Protein AF-A0A7C7QMW5-F1 (afdb_monomer_lite)

pLDDT: mean 77.96, std 16.82, range [31.34, 90.25]

Secondary structure (DSSP, 8-state):
---HHHHHTTS-GGGS-HHHH-S-SSEEETTEE--HHHHHHHHHHHHHHHIIIIIT----TT--HHHHHHHHHHHHHHHHHTT--S---EEGGGS-HHHHHHHHHHS--BTTEE-GGGTTT-THHHHHHHHHGGGS------

Foldseek 3Di:
DQDLCNVCVVPDLVVDPVVLVPDDLQDPDPPHGDDPVSSVLVSSVSSVVCCQCPVQHPDDPPDDPVSNLSSLVVVVVSVVVVPPPDQPWAALVPDDPVVSVVCVVPADDDPNTGHCSVVVPPCVVSVVVVVVVPPPDDDDDD

Sequence (142 aa):
MHTLQDLLEPMAFSDLPPAWQDHDLATFSSAKRLWDYQQEALQFALKALWKYYEDFGDFTLDESDKANDDRKAHLWQWYRDNGLEENPDIPLQKQRRDVRALLEAYYPVEDGRISYRHCINRMSFWMAIASSS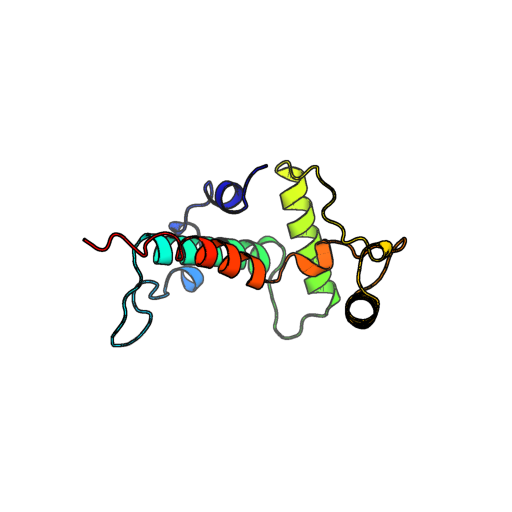TSRKRRNCT

Radius of gyration: 18.46 Å; chains: 1; bounding box: 45×33×55 Å

Structure (mmCIF, N/CA/C/O backbone):
data_AF-A0A7C7QMW5-F1
#
_entry.id   AF-A0A7C7QMW5-F1
#
loop_
_atom_site.group_PDB
_atom_site.id
_atom_site.type_symbol
_atom_site.label_atom_id
_atom_site.label_alt_id
_atom_site.label_comp_id
_atom_site.label_asym_id
_atom_site.label_entity_id
_atom_site.label_seq_id
_atom_site.pdbx_PDB_ins_code
_atom_site.Cartn_x
_atom_site.Cartn_y
_atom_site.Cartn_z
_atom_site.occupancy
_atom_site.B_iso_or_equiv
_atom_site.auth_seq_id
_atom_site.auth_comp_id
_atom_site.auth_asym_id
_atom_site.auth_atom_id
_atom_site.pdbx_PDB_model_num
ATOM 1 N N . MET A 1 1 ? -5.795 17.384 -2.186 1.00 52.44 1 MET A N 1
ATOM 2 C CA . MET A 1 1 ? -5.488 16.024 -1.709 1.00 52.44 1 MET A CA 1
ATOM 3 C C . MET A 1 1 ? -4.570 15.403 -2.737 1.00 52.44 1 MET A C 1
ATOM 5 O O . MET A 1 1 ? -5.026 15.177 -3.852 1.00 52.44 1 MET A O 1
ATOM 9 N N . HIS A 1 2 ? -3.293 15.238 -2.398 1.00 62.38 2 HIS A N 1
ATOM 10 C CA . HIS A 1 2 ? -2.355 14.548 -3.277 1.00 62.38 2 HIS A CA 1
ATOM 11 C C . HIS A 1 2 ? -2.751 13.080 -3.344 1.00 62.38 2 HIS A C 1
ATOM 13 O O . HIS A 1 2 ? -2.979 12.438 -2.314 1.00 62.38 2 HIS A O 1
ATOM 19 N N . THR A 1 3 ? -2.920 12.573 -4.559 1.00 71.75 3 THR A N 1
ATOM 20 C CA . THR A 1 3 ? -3.096 11.144 -4.748 1.00 71.75 3 THR A CA 1
ATOM 21 C C . THR A 1 3 ? -1.760 10.462 -4.524 1.00 71.75 3 THR A C 1
ATOM 23 O O . THR A 1 3 ? -0.691 11.046 -4.647 1.00 71.75 3 THR A O 1
ATOM 26 N N . LEU A 1 4 ? -1.815 9.186 -4.206 1.00 74.62 4 LEU A N 1
ATOM 27 C CA . LEU A 1 4 ? -0.633 8.357 -4.067 1.00 74.62 4 LEU A CA 1
ATOM 28 C C . LEU A 1 4 ? 0.188 8.244 -5.355 1.00 74.62 4 LEU A C 1
ATOM 30 O O . LEU A 1 4 ? 1.399 8.064 -5.291 1.00 74.62 4 LEU A O 1
ATOM 34 N N . GLN A 1 5 ? -0.460 8.396 -6.511 1.00 75.62 5 GLN A N 1
ATOM 35 C CA . GLN A 1 5 ? 0.240 8.534 -7.780 1.00 75.62 5 GLN A CA 1
ATOM 36 C C . GLN A 1 5 ? 1.105 9.800 -7.772 1.00 75.62 5 GLN A C 1
ATOM 38 O O . GLN A 1 5 ? 2.289 9.698 -8.069 1.00 75.62 5 GLN A O 1
ATOM 43 N N . ASP A 1 6 ? 0.568 10.937 -7.319 1.00 80.94 6 ASP A N 1
ATOM 44 C CA . ASP A 1 6 ? 1.301 12.208 -7.203 1.00 80.94 6 ASP A CA 1
ATOM 45 C C . ASP A 1 6 ? 2.507 12.088 -6.252 1.00 80.94 6 ASP A C 1
ATOM 47 O O . ASP A 1 6 ? 3.546 12.699 -6.481 1.00 80.94 6 ASP A O 1
ATOM 51 N N . LEU A 1 7 ? 2.399 11.279 -5.188 1.00 83.00 7 LEU A N 1
ATOM 52 C CA . LEU A 1 7 ? 3.507 11.047 -4.245 1.00 83.00 7 LEU A CA 1
ATOM 53 C C . LEU A 1 7 ? 4.631 10.192 -4.845 1.00 83.00 7 LEU A C 1
ATOM 55 O O . LEU A 1 7 ? 5.784 10.284 -4.424 1.00 83.00 7 LEU A O 1
ATOM 59 N N . LEU A 1 8 ? 4.283 9.325 -5.794 1.00 84.62 8 LEU A N 1
ATOM 60 C CA . LEU A 1 8 ? 5.195 8.386 -6.447 1.00 84.62 8 LEU A CA 1
ATOM 61 C C . LEU A 1 8 ? 5.699 8.899 -7.801 1.00 84.62 8 LEU A C 1
ATOM 63 O O . LEU A 1 8 ? 6.645 8.337 -8.348 1.00 84.62 8 LEU A O 1
ATOM 67 N N . GLU A 1 9 ? 5.079 9.937 -8.357 1.00 85.06 9 GLU A N 1
ATOM 68 C CA . GLU A 1 9 ? 5.453 10.552 -9.631 1.00 85.06 9 GLU A CA 1
ATOM 69 C C . GLU A 1 9 ? 6.892 11.100 -9.635 1.00 85.06 9 GLU A C 1
ATOM 71 O O . GLU A 1 9 ? 7.601 10.837 -10.608 1.00 85.06 9 GLU A O 1
ATOM 76 N N . PRO A 1 10 ? 7.400 11.741 -8.556 1.00 86.06 10 PRO A N 1
ATOM 77 C CA . PRO A 1 10 ? 8.792 12.190 -8.496 1.00 86.06 10 PRO A CA 1
ATOM 78 C C . PRO A 1 10 ? 9.824 11.054 -8.523 1.00 86.06 10 PRO A C 1
ATOM 80 O O . PRO A 1 10 ? 10.993 11.304 -8.804 1.00 86.06 10 PRO A O 1
ATOM 83 N N . MET A 1 11 ? 9.423 9.819 -8.206 1.00 85.81 11 MET A N 1
ATOM 84 C CA . MET A 1 11 ? 10.301 8.651 -8.222 1.00 85.81 11 MET A CA 1
ATOM 85 C C . MET A 1 11 ? 10.297 8.020 -9.612 1.00 85.81 11 MET A C 1
ATOM 87 O O . MET A 1 11 ? 9.258 7.531 -10.072 1.00 85.81 11 MET A O 1
ATOM 91 N N . ALA A 1 12 ? 11.446 7.969 -10.288 1.00 87.12 12 ALA A N 1
ATOM 92 C CA . ALA A 1 12 ? 11.519 7.299 -11.579 1.00 87.12 12 ALA A CA 1
ATOM 93 C C . ALA A 1 12 ? 11.487 5.775 -11.388 1.00 87.12 12 ALA A C 1
ATOM 95 O O . ALA A 1 12 ? 12.086 5.226 -10.469 1.00 87.12 12 ALA A O 1
ATOM 96 N N . PHE A 1 13 ? 10.785 5.061 -12.274 1.00 85.38 13 PHE A N 1
ATOM 97 C CA . PHE A 1 13 ? 10.745 3.591 -12.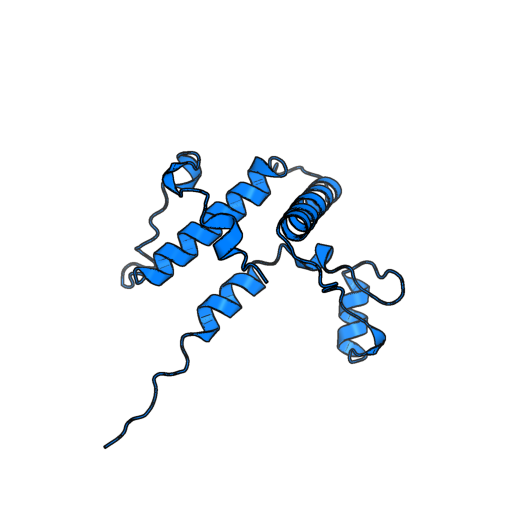219 1.00 85.38 13 PHE A CA 1
ATOM 98 C C . PHE A 1 13 ? 12.139 2.977 -12.439 1.00 85.38 13 PHE A C 1
ATOM 100 O O . PHE A 1 13 ? 12.463 1.944 -11.862 1.00 85.38 13 PHE A O 1
ATOM 107 N N . SER A 1 14 ? 12.979 3.662 -13.218 1.00 85.62 14 SER A N 1
ATOM 108 C CA . SER A 1 14 ? 14.377 3.305 -13.466 1.00 85.62 14 SER A CA 1
ATOM 109 C C . SER A 1 14 ? 15.271 3.361 -12.227 1.00 85.62 14 SER A C 1
ATOM 111 O O . SER A 1 14 ? 16.349 2.772 -12.258 1.00 85.62 14 SER A O 1
ATOM 113 N N . ASP A 1 15 ? 14.848 4.052 -11.165 1.00 87.62 15 ASP A N 1
ATOM 114 C CA . ASP A 1 15 ? 15.634 4.198 -9.934 1.00 87.62 15 ASP A CA 1
ATOM 115 C C . ASP A 1 15 ? 15.465 2.993 -8.995 1.00 87.62 15 ASP A C 1
ATOM 117 O O . ASP A 1 15 ? 16.218 2.843 -8.033 1.00 87.62 15 ASP A O 1
ATOM 121 N N . LEU A 1 16 ? 14.486 2.119 -9.264 1.00 88.94 16 LEU A N 1
ATOM 122 C CA . LEU A 1 16 ? 14.273 0.903 -8.483 1.00 88.94 16 LEU A CA 1
ATOM 123 C C . LEU A 1 16 ? 15.429 -0.094 -8.691 1.00 88.94 16 LEU A C 1
ATOM 125 O O . LEU A 1 16 ? 16.057 -0.105 -9.747 1.00 88.94 16 LEU A O 1
ATOM 129 N N . PRO A 1 17 ? 15.723 -1.000 -7.748 1.00 90.25 17 PRO A N 1
ATOM 130 C CA . PRO A 1 17 ? 16.682 -2.074 -7.993 1.00 90.25 17 PRO A CA 1
ATOM 131 C C . PRO A 1 17 ? 16.251 -2.973 -9.172 1.00 90.25 17 PRO A C 1
ATOM 133 O O . PRO A 1 17 ? 15.050 -3.162 -9.377 1.00 90.25 17 PRO A O 1
ATOM 136 N N . PRO A 1 18 ? 17.188 -3.607 -9.910 1.00 87.75 18 PRO A N 1
ATOM 137 C CA . PRO A 1 18 ? 16.858 -4.439 -11.074 1.00 87.75 18 PRO A CA 1
ATOM 138 C C . PRO A 1 18 ? 15.824 -5.538 -10.797 1.00 87.75 18 PRO A C 1
ATOM 140 O O . PRO A 1 18 ? 14.982 -5.818 -11.645 1.00 87.75 18 PRO A O 1
ATOM 143 N N . ALA A 1 19 ? 15.834 -6.105 -9.585 1.00 88.00 19 ALA A N 1
ATOM 144 C CA . ALA A 1 19 ? 14.874 -7.122 -9.155 1.00 88.00 19 ALA A CA 1
ATOM 145 C C . ALA A 1 19 ? 13.405 -6.660 -9.227 1.00 88.00 19 ALA A C 1
ATOM 147 O O . ALA A 1 19 ? 12.523 -7.492 -9.403 1.00 88.00 19 ALA A O 1
ATOM 148 N N . TRP A 1 20 ? 13.149 -5.352 -9.125 1.00 86.75 20 TRP A N 1
ATOM 149 C CA . TRP A 1 20 ? 11.817 -4.745 -9.201 1.00 86.75 20 TRP A CA 1
ATOM 150 C C . TRP A 1 20 ? 11.458 -4.245 -10.612 1.00 86.75 20 TRP A C 1
ATOM 152 O O . TRP A 1 20 ? 10.311 -3.871 -10.857 1.00 86.75 20 TRP A O 1
ATOM 162 N N . GLN A 1 21 ? 12.423 -4.236 -11.541 1.00 86.81 21 GLN A N 1
ATOM 163 C CA . GLN A 1 21 ? 12.245 -3.764 -12.919 1.00 86.81 21 GLN A CA 1
ATOM 164 C C . GLN A 1 21 ? 12.091 -4.902 -13.937 1.00 86.81 21 GLN A C 1
ATOM 166 O O . GLN A 1 21 ? 11.453 -4.705 -14.968 1.00 86.81 21 GLN A O 1
ATOM 171 N N . ASP A 1 22 ? 12.650 -6.084 -13.662 1.00 86.12 22 ASP A N 1
ATOM 172 C CA . ASP A 1 22 ? 12.765 -7.202 -14.618 1.00 86.12 22 ASP A CA 1
ATOM 173 C C . ASP A 1 22 ? 11.459 -8.008 -14.816 1.00 86.12 22 ASP A C 1
ATOM 175 O O . ASP A 1 22 ? 11.455 -9.216 -15.054 1.00 86.12 22 ASP A O 1
ATOM 179 N N . HIS A 1 23 ? 10.307 -7.353 -14.682 1.00 84.50 23 HIS A N 1
ATOM 180 C CA . HIS A 1 23 ? 8.997 -7.974 -14.848 1.00 84.50 23 HIS A CA 1
ATOM 181 C C . HIS A 1 23 ? 8.383 -7.603 -16.200 1.00 84.50 23 HIS A C 1
ATOM 183 O O . HIS A 1 23 ? 8.327 -6.431 -16.572 1.00 84.50 23 HIS A O 1
ATOM 189 N N . ASP A 1 24 ? 7.846 -8.592 -16.923 1.00 85.50 24 ASP A N 1
ATOM 190 C CA . ASP A 1 24 ? 7.022 -8.326 -18.105 1.00 85.50 24 ASP A CA 1
ATOM 191 C C . ASP A 1 24 ? 5.673 -7.738 -17.668 1.00 85.50 24 ASP A C 1
ATOM 193 O O . ASP A 1 24 ? 4.762 -8.452 -17.245 1.00 85.50 24 ASP A O 1
ATOM 197 N N . LEU A 1 25 ? 5.556 -6.414 -17.767 1.00 85.12 25 LEU A N 1
ATOM 198 C CA . LEU A 1 25 ? 4.328 -5.688 -17.448 1.00 85.12 25 LEU A CA 1
ATOM 199 C C . LEU A 1 25 ? 3.335 -5.669 -18.614 1.00 85.12 25 LEU A C 1
ATOM 201 O O . LEU A 1 25 ? 2.192 -5.269 -18.422 1.00 85.12 25 LEU A O 1
ATOM 205 N N . ALA A 1 26 ? 3.735 -6.081 -19.817 1.00 87.94 26 ALA A N 1
ATOM 206 C CA . ALA A 1 26 ? 2.894 -6.012 -21.004 1.00 87.94 26 ALA A CA 1
ATOM 207 C C . ALA A 1 26 ? 2.071 -7.289 -21.194 1.00 87.94 26 ALA A C 1
ATOM 209 O O . ALA A 1 26 ? 0.910 -7.220 -21.605 1.00 87.94 26 ALA A O 1
ATOM 210 N N . THR A 1 27 ? 2.637 -8.461 -20.911 1.00 88.12 27 THR A N 1
ATOM 211 C CA . THR A 1 27 ? 1.961 -9.741 -21.150 1.00 88.12 27 THR A CA 1
ATOM 212 C C . THR A 1 27 ? 1.166 -10.187 -19.929 1.00 88.12 27 THR A C 1
ATOM 214 O O . THR A 1 27 ? 1.711 -10.697 -18.958 1.00 88.12 27 THR A O 1
ATOM 217 N N . PHE A 1 28 ? -0.163 -10.079 -19.997 1.00 82.75 28 PHE A N 1
ATOM 218 C CA . PHE A 1 28 ? -1.036 -10.613 -18.947 1.00 82.75 28 PHE A CA 1
ATOM 219 C C . PHE A 1 28 ? -1.298 -12.115 -19.117 1.00 82.75 28 PHE A C 1
ATOM 221 O O . PHE A 1 28 ? -1.399 -12.863 -18.149 1.00 82.75 28 PHE A O 1
ATOM 228 N N . SER A 1 29 ? -1.456 -12.569 -20.362 1.00 86.31 29 SER A N 1
ATOM 229 C CA . SER A 1 29 ? -1.560 -13.989 -20.702 1.00 86.31 29 SER A CA 1
ATOM 230 C C . SER A 1 29 ? -1.096 -14.232 -22.134 1.00 86.31 29 SER A C 1
ATOM 232 O O . SER A 1 29 ? -0.899 -13.288 -22.897 1.00 86.31 29 SER A O 1
ATOM 234 N N . SER A 1 30 ? -1.000 -15.499 -22.546 1.00 83.06 30 SER A N 1
ATOM 235 C CA . SER A 1 30 ? -0.610 -15.879 -23.915 1.00 83.06 30 SER A CA 1
ATOM 236 C C . SER A 1 30 ? -1.440 -15.210 -25.021 1.00 83.06 30 SER A C 1
ATOM 238 O O . SER A 1 30 ? -0.962 -15.068 -26.142 1.00 83.06 30 SER A O 1
ATOM 240 N N . ALA A 1 31 ? -2.666 -14.780 -24.713 1.00 87.12 31 ALA A N 1
ATOM 241 C CA . ALA A 1 31 ? -3.587 -14.146 -25.652 1.00 87.12 31 ALA A CA 1
ATOM 242 C C . ALA A 1 31 ? -3.901 -12.674 -25.328 1.00 87.12 31 ALA A C 1
ATOM 244 O O . ALA A 1 31 ? -4.642 -12.039 -26.078 1.00 87.12 31 ALA A O 1
ATOM 245 N N . LYS A 1 32 ? -3.409 -12.127 -24.207 1.00 86.19 32 LYS A N 1
ATOM 246 C CA . LYS A 1 32 ? -3.792 -10.789 -23.732 1.00 86.19 32 LYS A CA 1
ATOM 247 C C . LYS A 1 32 ? -2.574 -9.961 -23.365 1.00 86.19 32 LYS A C 1
ATOM 249 O O . LYS A 1 32 ? -1.762 -10.364 -22.536 1.00 86.19 32 LYS A O 1
ATOM 254 N N . ARG A 1 33 ? -2.524 -8.762 -23.939 1.00 89.81 33 ARG A N 1
ATOM 255 C CA . ARG A 1 33 ? -1.561 -7.724 -23.586 1.00 89.81 33 ARG A CA 1
ATOM 256 C C . ARG A 1 33 ? -2.265 -6.570 -22.891 1.00 89.81 33 ARG A C 1
ATOM 258 O O . ARG A 1 33 ? -3.403 -6.250 -23.236 1.00 89.81 33 ARG A O 1
ATOM 265 N N . LEU A 1 34 ? -1.590 -5.992 -21.910 1.00 87.81 34 LEU A N 1
ATOM 266 C CA . LEU A 1 34 ? -2.043 -4.819 -21.183 1.00 87.81 34 LEU A CA 1
ATOM 267 C C . LEU A 1 34 ? -1.827 -3.565 -22.027 1.00 87.81 34 LEU A C 1
ATOM 269 O O . LEU A 1 34 ? -0.825 -3.431 -22.729 1.00 87.81 34 LEU A O 1
ATOM 273 N N . TRP A 1 35 ? -2.783 -2.647 -21.961 1.00 87.44 35 TRP A N 1
ATOM 274 C CA . TRP A 1 35 ? -2.650 -1.323 -22.561 1.00 87.44 35 TRP A CA 1
ATOM 275 C C . TRP A 1 35 ? -1.657 -0.466 -21.776 1.00 87.44 35 TRP A C 1
ATOM 277 O O . TRP A 1 35 ? -1.460 -0.696 -20.586 1.00 87.44 35 TRP A O 1
ATOM 287 N N . ASP A 1 36 ? -1.089 0.557 -22.412 1.00 86.06 36 ASP A N 1
ATOM 288 C CA . ASP A 1 36 ? -0.022 1.388 -21.834 1.00 86.06 36 ASP A CA 1
ATOM 289 C C . ASP A 1 36 ? -0.380 1.938 -20.446 1.00 86.06 36 ASP A C 1
ATOM 291 O O . ASP A 1 36 ? 0.388 1.786 -19.502 1.00 86.06 36 ASP A O 1
ATOM 295 N N . TYR A 1 37 ? -1.601 2.452 -20.272 1.00 84.75 37 TYR A N 1
ATOM 296 C CA . TYR A 1 37 ? -2.068 2.965 -18.978 1.00 84.75 37 TYR A CA 1
ATOM 297 C C . TYR A 1 37 ? -2.161 1.880 -17.886 1.00 84.75 37 TYR A C 1
ATOM 299 O O . TYR A 1 37 ? -2.052 2.168 -16.697 1.00 84.75 37 TYR A O 1
ATOM 307 N N . GLN A 1 38 ? -2.400 0.620 -18.265 1.00 83.50 38 GLN A N 1
ATOM 308 C CA . GLN A 1 38 ? -2.435 -0.502 -17.323 1.00 83.50 38 GLN A CA 1
ATOM 309 C C . GLN A 1 38 ? -1.018 -0.900 -16.916 1.00 83.50 38 GLN A C 1
ATOM 311 O O . GLN A 1 38 ? -0.790 -1.216 -15.753 1.00 83.50 38 GLN A O 1
ATOM 316 N N . GLN A 1 39 ? -0.073 -0.855 -17.856 1.00 87.62 39 GLN A N 1
ATOM 317 C CA . GLN A 1 39 ? 1.342 -1.085 -17.570 1.00 87.62 39 GLN A CA 1
ATOM 318 C C . GLN A 1 39 ? 1.890 0.019 -16.660 1.00 87.62 39 GLN A C 1
ATOM 320 O O . GLN A 1 39 ? 2.567 -0.271 -15.680 1.00 87.62 39 GLN A O 1
ATOM 325 N N . GLU A 1 40 ? 1.524 1.274 -16.919 1.00 85.88 40 GLU A N 1
ATOM 326 C CA . GLU A 1 40 ? 1.857 2.418 -16.068 1.00 85.88 40 GLU A CA 1
ATOM 327 C C . GLU A 1 40 ? 1.295 2.252 -14.647 1.00 85.88 40 GLU A C 1
ATOM 329 O O . GLU A 1 40 ? 2.018 2.421 -13.665 1.00 85.88 40 GLU A O 1
ATOM 334 N N . ALA A 1 41 ? 0.036 1.825 -14.510 1.00 84.69 41 ALA A N 1
ATOM 335 C CA . ALA A 1 41 ? -0.547 1.528 -13.203 1.00 84.69 41 ALA A CA 1
ATOM 336 C C . ALA A 1 41 ? 0.221 0.422 -12.451 1.00 84.69 41 ALA A C 1
ATOM 338 O O . ALA A 1 41 ? 0.396 0.516 -11.235 1.00 84.69 41 ALA A O 1
ATOM 339 N N . LEU A 1 42 ? 0.717 -0.601 -13.159 1.00 86.44 42 LEU A N 1
ATOM 340 C CA . LEU A 1 42 ? 1.573 -1.632 -12.563 1.00 86.44 42 LEU A CA 1
ATOM 341 C C . LEU A 1 42 ? 2.935 -1.076 -12.136 1.00 86.44 42 LEU A C 1
ATOM 343 O O . LEU A 1 42 ? 3.414 -1.437 -11.063 1.00 86.44 42 LEU A O 1
ATOM 347 N N . GLN A 1 43 ? 3.535 -0.166 -12.907 1.00 88.81 43 GLN A N 1
ATOM 348 C CA . GLN A 1 43 ? 4.777 0.502 -12.505 1.00 88.81 43 GLN A CA 1
ATOM 349 C C . GLN A 1 43 ? 4.585 1.304 -11.215 1.00 88.81 43 GLN A C 1
ATOM 351 O O . GLN A 1 43 ? 5.400 1.194 -10.301 1.00 88.81 43 GLN A O 1
ATOM 356 N N . PHE A 1 44 ? 3.495 2.068 -11.091 1.00 87.06 44 PHE A N 1
ATOM 357 C CA . PHE A 1 44 ? 3.178 2.772 -9.845 1.00 87.06 44 PHE A CA 1
ATOM 358 C C . PHE A 1 44 ? 2.947 1.809 -8.676 1.00 87.06 44 PHE A C 1
ATOM 360 O O . PHE A 1 44 ? 3.429 2.069 -7.573 1.00 87.06 44 PHE A O 1
ATOM 367 N N . ALA A 1 45 ? 2.270 0.682 -8.910 1.00 85.69 45 ALA A N 1
ATOM 368 C CA . ALA A 1 45 ? 2.092 -0.345 -7.887 1.00 85.69 45 ALA A CA 1
ATOM 369 C C . ALA A 1 45 ? 3.439 -0.929 -7.422 1.00 85.69 45 ALA A C 1
ATOM 371 O O . ALA A 1 45 ? 3.652 -1.080 -6.222 1.00 85.69 45 ALA A O 1
ATOM 372 N N . LEU A 1 46 ? 4.368 -1.198 -8.344 1.00 88.31 46 LEU A N 1
ATOM 373 C CA . LEU A 1 46 ? 5.714 -1.680 -8.017 1.00 88.31 46 LEU A CA 1
ATOM 374 C C . LEU A 1 46 ? 6.531 -0.645 -7.238 1.00 88.31 46 LEU A C 1
ATOM 376 O O . LEU A 1 46 ? 7.131 -0.998 -6.228 1.00 88.31 46 LEU A O 1
ATOM 380 N N . LYS A 1 47 ? 6.496 0.636 -7.632 1.00 89.19 47 LYS A N 1
ATOM 381 C CA . LYS A 1 47 ? 7.132 1.722 -6.862 1.00 89.19 47 LYS A CA 1
ATOM 382 C C . LYS A 1 47 ? 6.606 1.774 -5.429 1.00 89.19 47 LYS A C 1
ATOM 384 O O . LYS A 1 47 ? 7.381 1.889 -4.485 1.00 89.19 47 LYS A O 1
ATOM 389 N N . ALA A 1 48 ? 5.289 1.669 -5.261 1.00 87.06 48 ALA A N 1
ATOM 390 C CA . ALA A 1 48 ? 4.664 1.680 -3.946 1.00 87.06 48 ALA A CA 1
ATOM 391 C C . ALA A 1 48 ? 5.074 0.477 -3.095 1.00 87.06 48 ALA A C 1
ATOM 393 O O . ALA A 1 48 ? 5.339 0.620 -1.903 1.00 87.06 48 ALA A O 1
ATOM 394 N N . LEU A 1 49 ? 5.126 -0.703 -3.717 1.00 88.12 49 LEU A N 1
ATOM 395 C CA . LEU A 1 49 ? 5.545 -1.931 -3.062 1.00 88.12 49 LEU A CA 1
ATOM 396 C C . LEU A 1 49 ? 6.991 -1.866 -2.605 1.00 88.12 49 LEU A C 1
ATOM 398 O O . LEU A 1 49 ? 7.262 -2.189 -1.454 1.00 88.12 49 LEU A O 1
ATOM 402 N N . TRP A 1 50 ? 7.884 -1.404 -3.474 1.00 89.56 50 TRP A N 1
ATOM 403 C CA . TRP A 1 50 ? 9.281 -1.187 -3.133 1.00 89.56 50 TRP A CA 1
ATOM 404 C C . TRP A 1 50 ? 9.417 -0.190 -1.977 1.00 89.56 50 TRP A C 1
ATOM 406 O O . TRP A 1 50 ? 10.064 -0.482 -0.975 1.00 89.56 50 TRP A O 1
ATOM 416 N N . LYS A 1 51 ? 8.723 0.956 -2.050 1.00 88.25 51 LYS A N 1
ATOM 417 C CA . LYS A 1 51 ? 8.730 1.952 -0.969 1.00 88.25 51 LYS A CA 1
ATOM 418 C C . LYS A 1 51 ? 8.282 1.338 0.361 1.00 88.25 51 LYS A C 1
ATOM 420 O O . LYS A 1 51 ? 8.848 1.632 1.406 1.00 88.25 51 LYS A O 1
ATOM 425 N N . TYR A 1 52 ? 7.271 0.473 0.327 1.00 88.38 52 TYR A N 1
ATOM 426 C CA . TYR A 1 52 ? 6.745 -0.154 1.531 1.00 88.38 52 TYR A CA 1
ATOM 427 C C . TYR A 1 52 ? 7.653 -1.254 2.086 1.00 88.38 52 TYR A C 1
ATOM 429 O O . TYR A 1 52 ? 7.911 -1.260 3.283 1.00 88.38 52 TYR A O 1
ATOM 437 N N . TYR A 1 53 ? 8.106 -2.185 1.249 1.00 88.00 53 TYR A N 1
ATOM 438 C CA . TYR A 1 53 ? 8.795 -3.402 1.687 1.00 88.00 53 TYR A CA 1
ATOM 439 C C . TYR A 1 53 ? 10.321 -3.300 1.728 1.00 88.00 53 TYR A C 1
ATOM 441 O O . TYR A 1 53 ? 10.948 -4.237 2.209 1.00 88.00 53 TYR A O 1
ATOM 449 N N . GLU A 1 54 ? 10.903 -2.207 1.238 1.00 87.00 54 GLU A N 1
ATOM 450 C CA . GLU A 1 54 ? 12.354 -1.974 1.247 1.00 87.00 54 GLU A CA 1
ATOM 451 C C . GLU A 1 54 ? 12.643 -0.647 1.975 1.00 87.00 54 GLU A C 1
ATOM 453 O O . GLU A 1 54 ? 13.228 -0.627 3.050 1.00 87.00 54 GLU A O 1
ATOM 458 N N . ASP A 1 55 ? 12.123 0.485 1.486 1.00 87.12 55 ASP A N 1
ATOM 459 C CA . ASP A 1 55 ? 12.474 1.804 2.048 1.00 87.12 55 ASP A CA 1
ATOM 460 C C . ASP A 1 55 ? 11.909 2.062 3.460 1.00 87.12 55 ASP A C 1
ATOM 462 O O . ASP A 1 55 ? 12.616 2.567 4.331 1.00 87.12 55 ASP A O 1
ATOM 466 N N . PHE A 1 56 ? 10.653 1.687 3.732 1.00 86.12 56 PHE A N 1
ATOM 467 C CA . PHE A 1 56 ? 10.071 1.797 5.080 1.00 86.12 56 PHE A CA 1
ATOM 468 C C . PHE A 1 56 ? 10.498 0.674 6.034 1.00 86.12 56 PHE A C 1
ATOM 470 O O . PHE A 1 56 ? 10.154 0.725 7.218 1.00 86.12 56 PHE A O 1
ATOM 477 N N . GLY A 1 57 ? 11.238 -0.320 5.542 1.00 85.12 57 GLY A N 1
ATOM 478 C CA . GLY A 1 57 ? 11.804 -1.406 6.330 1.00 85.12 57 GLY A CA 1
ATOM 479 C C . GLY A 1 57 ? 11.776 -2.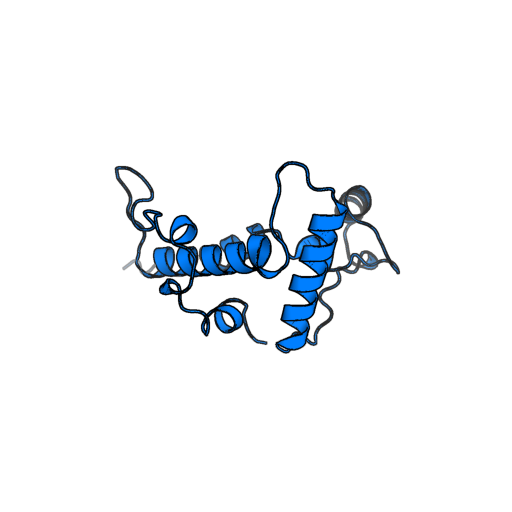739 5.590 1.00 85.12 57 GLY A C 1
ATOM 480 O O . GLY A 1 57 ? 10.699 -3.271 5.311 1.00 85.12 57 GLY A O 1
ATOM 481 N N . ASP A 1 58 ? 12.958 -3.305 5.365 1.00 85.56 58 ASP A N 1
ATOM 482 C CA . ASP A 1 58 ? 13.151 -4.552 4.626 1.00 85.56 58 ASP A CA 1
ATOM 483 C C . ASP A 1 58 ? 12.249 -5.690 5.123 1.00 85.56 58 ASP A C 1
ATOM 485 O O . ASP A 1 58 ? 12.237 -6.070 6.301 1.00 85.56 58 ASP A O 1
ATOM 489 N N . PHE A 1 59 ? 11.474 -6.251 4.199 1.00 85.50 59 PHE A N 1
ATOM 490 C CA . PHE A 1 59 ? 10.653 -7.424 4.452 1.00 85.50 59 PHE A CA 1
ATOM 491 C C . PHE A 1 59 ? 11.513 -8.674 4.631 1.00 85.50 59 PHE A C 1
ATOM 493 O O . PHE A 1 59 ? 12.372 -8.989 3.808 1.00 85.50 59 PHE A O 1
ATOM 500 N N . THR A 1 60 ? 11.204 -9.457 5.664 1.00 84.94 60 THR A N 1
ATOM 501 C CA . THR A 1 60 ? 11.773 -10.795 5.850 1.00 84.94 60 THR A CA 1
ATOM 502 C C . THR A 1 60 ? 10.658 -11.791 6.133 1.00 84.94 60 THR A C 1
ATOM 504 O O . THR A 1 60 ? 9.639 -11.443 6.723 1.00 84.94 60 THR A O 1
ATOM 507 N N . LEU A 1 61 ? 10.833 -13.040 5.693 1.00 82.94 61 LEU A N 1
ATOM 508 C CA . LEU A 1 61 ? 9.787 -14.063 5.785 1.00 82.94 61 LEU A CA 1
ATOM 509 C C . LEU A 1 61 ? 9.399 -14.392 7.241 1.00 82.94 61 LEU A C 1
ATOM 511 O O . LEU A 1 61 ? 8.250 -14.733 7.505 1.00 82.94 61 LEU A O 1
ATOM 515 N N . ASP A 1 62 ? 10.356 -14.264 8.162 1.00 87.19 62 ASP A N 1
ATOM 516 C CA . ASP A 1 62 ? 10.213 -14.584 9.587 1.00 87.19 62 ASP A CA 1
ATOM 517 C C . ASP A 1 62 ? 9.932 -13.341 10.452 1.00 87.19 62 ASP A C 1
ATOM 519 O O . ASP A 1 62 ? 10.161 -13.340 11.665 1.00 87.19 62 ASP A O 1
ATOM 523 N N . GLU A 1 63 ? 9.477 -12.243 9.845 1.00 85.25 63 GLU A N 1
ATOM 524 C CA . GLU A 1 63 ? 9.216 -11.020 10.590 1.00 85.25 63 GLU A CA 1
ATOM 525 C C . GLU A 1 63 ? 8.006 -11.138 11.526 1.00 85.25 63 GLU A C 1
ATOM 527 O O . GLU A 1 63 ? 6.999 -11.784 11.239 1.00 85.25 63 GLU A O 1
ATOM 532 N N . SER A 1 64 ? 8.084 -10.452 12.664 1.00 86.44 64 SER A N 1
ATOM 533 C CA . SER A 1 64 ? 6.946 -10.340 13.579 1.00 86.44 64 SER A CA 1
ATOM 534 C C . SER A 1 64 ? 5.864 -9.399 13.034 1.00 86.44 64 SER A C 1
ATOM 536 O O . SER A 1 64 ? 6.179 -8.420 12.353 1.00 86.44 64 SER A O 1
ATOM 538 N N . ASP A 1 65 ? 4.611 -9.593 13.459 1.00 82.75 65 ASP A N 1
ATOM 539 C CA . ASP A 1 65 ? 3.494 -8.678 13.159 1.00 82.75 65 ASP A CA 1
ATOM 540 C C . ASP A 1 65 ? 3.815 -7.212 13.497 1.00 82.75 65 ASP A C 1
ATOM 542 O O . ASP A 1 65 ? 3.388 -6.289 12.800 1.00 82.75 65 ASP A O 1
ATOM 546 N N . LYS A 1 66 ? 4.644 -6.997 14.527 1.00 85.69 66 LYS A N 1
ATOM 547 C CA . LYS A 1 66 ? 5.113 -5.674 14.936 1.00 85.69 66 LYS A CA 1
ATOM 548 C C . LYS A 1 66 ? 5.917 -4.961 13.844 1.00 85.69 66 LYS A C 1
ATOM 550 O O . LYS A 1 66 ? 5.731 -3.762 13.667 1.00 85.69 66 LYS A O 1
ATOM 555 N N . ALA A 1 67 ? 6.771 -5.668 13.104 1.00 87.12 67 ALA A N 1
ATOM 556 C CA . ALA A 1 67 ? 7.571 -5.067 12.032 1.00 87.12 67 ALA A CA 1
ATOM 557 C C . ALA A 1 67 ? 6.673 -4.551 10.896 1.00 87.12 67 ALA A C 1
ATOM 559 O O . ALA A 1 67 ? 6.843 -3.437 10.401 1.00 87.12 67 ALA A O 1
ATOM 560 N N . ASN A 1 68 ? 5.645 -5.328 10.542 1.00 85.12 68 ASN A N 1
ATOM 561 C CA . ASN A 1 68 ? 4.641 -4.905 9.572 1.00 85.12 68 ASN A CA 1
ATOM 562 C C . ASN A 1 68 ? 3.813 -3.722 10.079 1.00 85.12 68 ASN A C 1
ATOM 564 O O . ASN A 1 68 ? 3.518 -2.806 9.314 1.00 85.12 68 ASN A O 1
ATOM 568 N N . ASP A 1 69 ? 3.446 -3.703 11.358 1.00 85.12 69 ASP A N 1
ATOM 569 C CA . ASP A 1 69 ? 2.776 -2.539 11.926 1.00 85.12 69 ASP A CA 1
ATOM 570 C C . ASP A 1 69 ? 3.675 -1.303 11.876 1.00 85.12 69 ASP A C 1
ATOM 572 O O . ASP A 1 69 ? 3.223 -0.254 11.410 1.00 85.12 69 ASP A O 1
ATOM 576 N N . ASP A 1 70 ? 4.941 -1.404 12.274 1.00 88.00 70 ASP A N 1
ATOM 577 C CA . ASP A 1 70 ? 5.901 -0.298 12.231 1.00 88.00 70 ASP A CA 1
ATOM 578 C C . ASP A 1 70 ? 6.032 0.264 10.793 1.00 88.00 70 ASP A C 1
ATOM 580 O O . ASP A 1 70 ? 5.884 1.475 10.599 1.00 88.00 70 ASP A O 1
ATOM 584 N N . ARG A 1 71 ? 6.088 -0.587 9.757 1.00 89.56 71 ARG A N 1
ATOM 585 C CA . ARG A 1 71 ? 5.983 -0.148 8.347 1.00 89.56 71 ARG A CA 1
ATOM 586 C C . ARG A 1 71 ? 4.690 0.601 8.022 1.00 89.56 71 ARG A C 1
ATOM 588 O O . ARG A 1 71 ? 4.731 1.646 7.373 1.00 89.56 71 ARG A O 1
ATOM 595 N N . LYS A 1 72 ? 3.524 0.126 8.482 1.00 87.00 72 LYS A N 1
ATOM 596 C CA . LYS A 1 72 ? 2.252 0.859 8.294 1.00 87.00 72 LYS A CA 1
ATOM 597 C C . LYS A 1 72 ? 2.292 2.236 8.955 1.00 87.00 72 LYS A C 1
ATOM 599 O O . LYS A 1 72 ? 1.645 3.151 8.455 1.00 87.00 72 LYS A O 1
ATOM 604 N N . ALA A 1 73 ? 3.007 2.391 10.075 1.00 87.69 73 ALA A N 1
ATOM 605 C CA . ALA A 1 73 ? 3.189 3.698 10.715 1.00 87.69 73 ALA A CA 1
ATOM 606 C C . ALA A 1 73 ? 4.039 4.626 9.849 1.00 87.69 73 ALA A C 1
ATOM 608 O O . ALA A 1 73 ? 3.640 5.769 9.652 1.00 87.69 73 ALA A O 1
ATOM 609 N N . HIS A 1 74 ? 5.150 4.134 9.297 1.00 89.75 74 HIS A N 1
ATOM 610 C CA . HIS A 1 74 ? 5.979 4.910 8.373 1.00 89.75 74 HIS A CA 1
ATOM 611 C C . HIS A 1 74 ? 5.203 5.332 7.127 1.00 89.75 74 HIS A C 1
ATOM 613 O O . HIS A 1 74 ? 5.194 6.514 6.790 1.00 89.75 74 HIS A O 1
ATOM 619 N N . LEU A 1 75 ? 4.466 4.405 6.508 1.00 87.44 75 LEU A N 1
ATOM 620 C CA . LEU A 1 75 ? 3.611 4.717 5.365 1.00 87.44 75 LEU A CA 1
ATOM 621 C C . LEU A 1 75 ? 2.558 5.772 5.731 1.00 87.44 75 LEU A C 1
ATOM 623 O O . LEU A 1 75 ? 2.380 6.738 4.997 1.00 87.44 75 LEU A O 1
ATOM 627 N N . TRP A 1 76 ? 1.885 5.624 6.876 1.00 85.06 76 TRP A N 1
ATOM 628 C CA . TRP A 1 76 ? 0.908 6.604 7.354 1.00 85.06 76 TRP A CA 1
ATOM 629 C C . TRP A 1 76 ? 1.528 7.985 7.586 1.00 85.06 76 TRP A C 1
ATOM 631 O O . TRP A 1 76 ? 0.965 8.991 7.154 1.00 85.06 76 TRP A O 1
ATOM 641 N N . GLN A 1 77 ? 2.696 8.044 8.225 1.00 87.44 77 GLN A N 1
ATOM 642 C CA . GLN A 1 77 ? 3.398 9.300 8.460 1.00 87.44 77 GLN A CA 1
ATOM 643 C C . GLN A 1 77 ? 3.819 9.954 7.141 1.00 87.44 77 GLN A C 1
ATOM 645 O O . GLN A 1 77 ? 3.603 11.148 6.971 1.00 87.44 77 GLN A O 1
ATOM 650 N N . TRP A 1 78 ? 4.291 9.170 6.172 1.00 87.12 78 TRP A N 1
ATOM 651 C CA . TRP A 1 78 ? 4.634 9.668 4.843 1.00 87.12 78 TRP A CA 1
ATOM 652 C C . TRP A 1 78 ? 3.437 10.313 4.132 1.00 87.12 78 TRP A C 1
ATOM 654 O O . TRP A 1 78 ? 3.581 11.388 3.555 1.00 87.12 78 TRP A O 1
ATOM 664 N N . TYR A 1 79 ? 2.230 9.744 4.227 1.00 83.25 79 TYR A N 1
ATOM 665 C CA . TYR A 1 79 ? 1.028 10.417 3.710 1.00 83.25 79 TYR A CA 1
ATOM 666 C C . TYR A 1 79 ? 0.750 11.753 4.402 1.00 83.25 79 TYR A C 1
ATOM 668 O O . TYR A 1 79 ? 0.396 12.726 3.736 1.00 83.25 79 TYR A O 1
ATOM 676 N N . ARG A 1 80 ? 0.898 11.812 5.730 1.00 83.75 80 ARG A N 1
ATOM 677 C CA . ARG A 1 80 ? 0.681 13.046 6.500 1.00 83.75 80 ARG A CA 1
ATOM 678 C C . ARG A 1 80 ? 1.689 14.126 6.127 1.00 83.75 80 ARG A C 1
ATOM 680 O O . ARG A 1 80 ? 1.294 15.270 5.924 1.00 83.75 80 ARG A O 1
ATOM 687 N N . ASP A 1 81 ? 2.955 13.749 5.975 1.00 86.56 81 ASP A N 1
ATOM 688 C CA . ASP A 1 81 ? 4.038 14.651 5.573 1.00 86.56 81 ASP A CA 1
ATOM 689 C C . ASP A 1 81 ? 3.809 15.226 4.164 1.00 86.56 81 ASP A C 1
ATOM 691 O O . ASP A 1 81 ? 4.269 16.323 3.858 1.00 86.56 81 ASP A O 1
ATOM 695 N N . ASN A 1 82 ? 3.034 14.525 3.328 1.00 84.06 82 ASN A N 1
ATOM 696 C CA . ASN A 1 82 ? 2.639 14.967 1.991 1.00 84.06 82 ASN A CA 1
ATOM 697 C C . ASN A 1 82 ? 1.207 15.542 1.925 1.00 84.06 82 ASN A C 1
ATOM 699 O O . ASN A 1 82 ? 0.577 15.564 0.865 1.00 84.06 82 ASN A O 1
ATOM 703 N N . GLY A 1 83 ? 0.680 16.034 3.051 1.00 78.94 83 GLY A N 1
ATOM 704 C CA . GLY A 1 83 ? -0.543 16.841 3.075 1.00 78.94 83 GLY A CA 1
ATOM 705 C C . GLY A 1 83 ? -1.851 16.054 3.179 1.00 78.94 83 GLY A C 1
ATOM 706 O O . GLY A 1 83 ? -2.910 16.580 2.824 1.00 78.94 83 GLY A O 1
ATOM 707 N N . LEU A 1 84 ? -1.820 14.805 3.660 1.00 76.06 84 LEU A N 1
ATOM 708 C CA . LEU A 1 84 ? -3.037 14.125 4.109 1.00 76.06 84 LEU A CA 1
ATOM 709 C C . LEU A 1 84 ? -3.434 14.642 5.502 1.00 76.06 84 LEU A C 1
ATOM 711 O O . LEU A 1 84 ? -2.988 14.128 6.528 1.00 76.06 84 LEU A O 1
ATOM 715 N N . GLU A 1 85 ? -4.254 15.692 5.521 1.00 68.56 85 GLU A N 1
ATOM 716 C CA . GLU A 1 85 ? -4.709 16.360 6.752 1.00 68.56 85 GLU A CA 1
ATOM 717 C C . GLU A 1 85 ? -6.007 15.775 7.329 1.00 68.56 85 GLU A C 1
ATOM 719 O O . GLU A 1 85 ? -6.282 15.916 8.521 1.00 68.56 85 GLU A O 1
ATOM 724 N N . GLU A 1 86 ? -6.819 15.114 6.501 1.00 73.25 86 GLU A N 1
ATOM 725 C CA . GLU A 1 86 ? -8.066 14.502 6.957 1.00 73.25 86 GLU A CA 1
ATOM 726 C C . GLU A 1 86 ? -7.790 13.288 7.848 1.00 73.25 86 GLU A C 1
ATOM 728 O O . GLU A 1 86 ? -6.800 12.582 7.661 1.00 73.25 86 GLU A O 1
ATOM 733 N N . ASN A 1 87 ? -8.684 13.026 8.808 1.00 75.12 87 ASN A N 1
ATOM 734 C CA . ASN A 1 87 ? -8.659 11.790 9.582 1.00 75.12 87 ASN A CA 1
ATOM 735 C C . ASN A 1 87 ? -9.566 10.727 8.912 1.00 75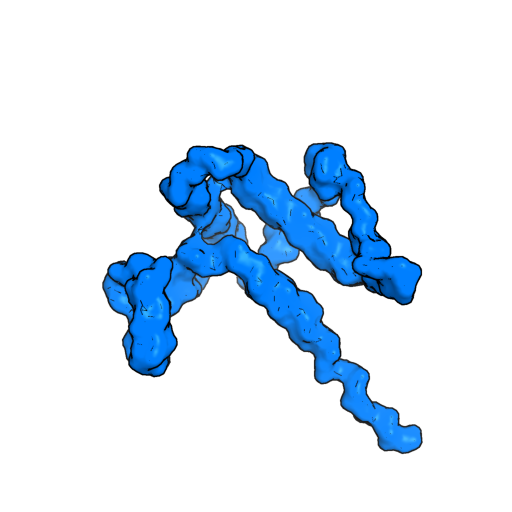.12 87 ASN A C 1
ATOM 737 O O . ASN A 1 87 ? -10.788 10.786 9.095 1.00 75.12 87 ASN A O 1
ATOM 741 N N . PRO A 1 88 ? -8.999 9.748 8.176 1.00 77.00 88 PRO A N 1
ATOM 742 C CA . PRO A 1 88 ? -9.736 8.666 7.526 1.00 77.00 88 PRO A CA 1
ATOM 743 C C . PRO A 1 88 ? -10.120 7.511 8.468 1.00 77.00 88 PRO A C 1
ATOM 745 O O . PRO A 1 88 ? -10.562 6.463 7.989 1.00 77.00 88 PRO A O 1
ATOM 748 N N . ASP A 1 89 ? -9.955 7.658 9.787 1.00 85.88 89 ASP A N 1
ATOM 749 C CA . ASP A 1 89 ? -10.340 6.638 10.763 1.00 85.88 89 ASP A CA 1
ATOM 750 C C . ASP A 1 89 ? -11.804 6.232 10.606 1.00 85.88 89 ASP A C 1
ATOM 752 O O . ASP A 1 89 ? -12.702 7.058 10.412 1.00 85.88 89 ASP A O 1
ATOM 756 N N . ILE A 1 90 ? -12.059 4.936 10.758 1.00 84.88 90 ILE A N 1
ATOM 757 C CA . ILE A 1 90 ? -13.365 4.344 10.490 1.00 84.88 90 ILE A CA 1
ATOM 758 C C . ILE A 1 90 ? -14.216 4.429 11.765 1.00 84.88 90 ILE A C 1
ATOM 760 O O . ILE A 1 90 ? -13.930 3.719 12.733 1.00 84.88 90 ILE A O 1
ATOM 764 N N . PRO A 1 91 ? -15.289 5.249 11.809 1.00 87.88 91 PRO A N 1
ATOM 765 C CA . PRO A 1 91 ? -16.164 5.307 12.972 1.00 87.88 91 PRO A CA 1
ATOM 766 C C . PRO A 1 91 ? -17.076 4.079 13.016 1.00 87.88 91 PRO A C 1
ATOM 768 O O . PRO A 1 91 ? -17.829 3.826 12.072 1.00 87.88 91 PRO A O 1
ATOM 771 N N . LEU A 1 92 ? -17.079 3.354 14.137 1.00 85.06 92 LEU A N 1
ATOM 772 C CA . LEU A 1 92 ? -17.899 2.145 14.292 1.00 85.06 92 LEU A CA 1
ATOM 773 C C . LEU A 1 92 ? -19.366 2.444 14.610 1.00 85.06 92 LEU A C 1
ATOM 775 O O . LEU A 1 92 ? -20.248 1.657 14.275 1.00 85.06 92 LEU A O 1
ATOM 779 N N . GLN A 1 93 ? -19.649 3.606 15.201 1.00 82.31 93 GLN A N 1
ATOM 780 C CA . GLN A 1 93 ? -21.000 4.016 15.612 1.00 82.31 93 GLN A CA 1
ATOM 781 C C . GLN A 1 93 ? -21.989 4.117 14.440 1.00 82.31 93 GLN A C 1
ATOM 783 O O . GLN A 1 93 ? -23.193 3.971 14.632 1.00 82.31 93 GLN A O 1
ATOM 788 N N . LYS A 1 94 ? -21.486 4.369 13.225 1.00 80.19 94 LYS A N 1
ATOM 789 C CA . LYS A 1 94 ? -22.295 4.512 12.005 1.00 80.19 94 LYS A CA 1
ATOM 790 C C . LYS A 1 94 ? -22.404 3.212 11.198 1.00 80.19 94 LYS A C 1
ATOM 792 O O . LYS A 1 94 ? -23.055 3.210 10.157 1.00 80.19 94 LYS A O 1
ATOM 797 N N . GLN A 1 95 ? -21.771 2.126 11.648 1.00 84.31 95 GLN A N 1
ATOM 798 C CA . GLN A 1 95 ? -21.748 0.854 10.927 1.00 84.31 95 GLN A CA 1
ATOM 799 C C . GLN A 1 95 ? -22.905 -0.053 11.342 1.00 84.31 95 GLN A C 1
ATOM 801 O O . GLN A 1 95 ? -23.375 -0.033 12.482 1.00 84.31 95 GLN A O 1
ATOM 806 N N . ARG A 1 96 ? -23.354 -0.900 10.411 1.00 88.56 96 ARG A N 1
ATOM 807 C CA . ARG A 1 96 ? -24.305 -1.974 10.724 1.00 88.56 96 ARG A CA 1
ATOM 808 C C . ARG A 1 96 ? -23.694 -2.941 11.746 1.00 88.56 96 ARG A C 1
ATOM 810 O O . ARG A 1 96 ? -22.482 -3.139 11.772 1.00 88.56 96 ARG A O 1
ATOM 817 N N . ARG A 1 97 ? -24.538 -3.563 12.578 1.00 87.88 97 ARG A N 1
ATOM 818 C CA . ARG A 1 97 ? -24.097 -4.435 13.688 1.00 87.88 97 ARG A CA 1
ATOM 819 C C . ARG A 1 97 ? -23.220 -5.609 13.236 1.00 87.88 97 ARG A C 1
ATOM 821 O O . ARG A 1 97 ? -22.253 -5.925 13.913 1.00 87.88 97 ARG A O 1
ATOM 828 N N . ASP A 1 98 ? -23.556 -6.225 12.108 1.00 90.00 98 ASP A N 1
ATOM 829 C CA . ASP A 1 98 ? -22.812 -7.327 11.488 1.00 90.00 98 ASP A CA 1
ATOM 830 C C . ASP A 1 98 ? -21.419 -6.889 11.014 1.00 90.00 98 ASP A C 1
ATOM 832 O O . ASP A 1 98 ? -20.419 -7.523 11.342 1.00 90.00 98 ASP A O 1
ATOM 836 N N . VAL A 1 99 ? -21.346 -5.760 10.307 1.00 85.94 99 VAL A N 1
ATOM 837 C CA . VAL A 1 99 ? -20.082 -5.169 9.844 1.00 85.94 99 VAL A CA 1
ATOM 838 C C . VAL A 1 99 ? -19.211 -4.757 11.027 1.00 85.94 99 VAL A C 1
ATOM 840 O O . VAL A 1 99 ? -18.015 -5.028 11.034 1.00 85.94 99 VAL A O 1
ATOM 843 N N . ARG A 1 100 ? -19.806 -4.140 12.050 1.00 88.31 100 ARG A N 1
ATOM 844 C CA . ARG A 1 100 ? -19.099 -3.760 13.273 1.00 88.31 100 ARG A CA 1
ATOM 845 C C . ARG A 1 100 ? -18.497 -4.980 13.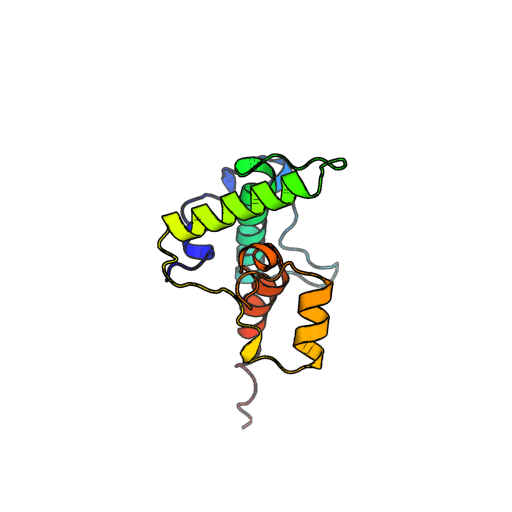971 1.00 88.31 100 ARG A C 1
ATOM 847 O O . ARG A 1 100 ? -17.312 -4.954 14.262 1.00 88.31 100 ARG A O 1
ATOM 854 N N . ALA A 1 101 ? -19.277 -6.043 14.178 1.00 89.00 101 ALA A N 1
ATOM 855 C CA . ALA A 1 101 ? -18.787 -7.264 14.819 1.00 89.00 101 ALA A CA 1
ATOM 856 C C . ALA A 1 101 ? -17.622 -7.899 14.042 1.00 89.00 101 ALA A C 1
ATOM 858 O O . ALA A 1 101 ? -16.657 -8.357 14.646 1.00 89.00 101 ALA A O 1
ATOM 859 N N . LEU A 1 102 ? -17.685 -7.881 12.705 1.00 89.19 102 LEU A N 1
ATOM 860 C CA . LEU A 1 102 ? -16.582 -8.334 11.862 1.00 89.19 102 LEU A CA 1
ATOM 861 C C . LEU A 1 102 ? -15.336 -7.464 12.060 1.00 89.19 102 LEU A C 1
ATOM 863 O O . LEU A 1 102 ? -14.250 -7.986 12.269 1.00 89.19 102 LEU A O 1
ATOM 867 N N . LEU A 1 103 ? -15.478 -6.142 11.999 1.00 87.19 103 LEU A N 1
ATOM 868 C CA . LEU A 1 103 ? -14.351 -5.224 12.139 1.00 87.19 103 LEU A CA 1
ATOM 869 C C . LEU A 1 103 ? -13.680 -5.338 13.518 1.00 87.19 103 LEU A C 1
ATOM 871 O O . LEU A 1 103 ? -12.457 -5.395 13.590 1.00 87.19 103 LEU A O 1
ATOM 875 N N . GLU A 1 104 ? -14.474 -5.450 14.583 1.00 88.38 104 GLU A N 1
ATOM 876 C CA . GLU A 1 104 ? -14.000 -5.629 15.963 1.00 88.38 104 GLU A CA 1
ATOM 877 C C . GLU A 1 104 ? -13.271 -6.962 16.182 1.00 88.38 104 GLU A C 1
ATOM 879 O O . GLU A 1 104 ? -12.413 -7.055 17.054 1.00 88.38 104 GLU A O 1
ATOM 884 N N . ALA A 1 105 ? -13.581 -7.992 15.390 1.00 88.38 105 ALA A N 1
ATOM 885 C CA . ALA A 1 105 ? -12.916 -9.289 15.488 1.00 88.38 105 ALA A CA 1
ATOM 886 C C . ALA A 1 105 ? -11.496 -9.297 14.894 1.00 88.38 105 ALA A C 1
ATOM 888 O O . ALA A 1 105 ? -10.693 -10.151 15.263 1.00 88.38 105 ALA A O 1
ATOM 889 N N . TYR A 1 106 ? -11.187 -8.378 13.971 1.00 85.50 106 TYR A N 1
ATOM 890 C CA . TYR A 1 106 ? -9.925 -8.379 13.216 1.00 85.50 106 TYR A CA 1
ATOM 891 C C . TYR A 1 106 ? -9.046 -7.149 13.453 1.00 85.50 106 TYR A C 1
ATOM 893 O O . TYR A 1 106 ? -7.869 -7.179 13.091 1.00 85.50 106 TYR A O 1
ATOM 901 N N . TYR A 1 107 ? -9.585 -6.073 14.029 1.00 85.94 107 TYR A N 1
ATOM 902 C CA . TYR A 1 107 ? -8.864 -4.817 14.205 1.00 85.94 107 TYR A CA 1
ATOM 903 C C . TYR A 1 107 ? -9.032 -4.261 15.620 1.00 85.94 107 TYR A C 1
ATOM 905 O O . TYR A 1 107 ? -10.130 -4.336 16.179 1.00 85.94 107 TYR A O 1
ATOM 913 N N . PRO A 1 108 ? -7.973 -3.661 16.192 1.00 86.50 108 PRO A N 1
ATOM 914 C CA . PRO A 1 108 ? -8.083 -2.988 17.474 1.00 86.50 108 PRO A CA 1
ATOM 915 C C . PRO A 1 108 ? -8.993 -1.762 17.344 1.00 86.50 108 PRO A C 1
ATOM 917 O O . PRO A 1 108 ? -8.959 -1.034 16.347 1.00 86.50 108 PRO A O 1
ATOM 920 N N . VAL A 1 109 ? -9.821 -1.555 18.366 1.00 87.31 109 VAL A N 1
ATOM 921 C CA . VAL A 1 109 ? -10.729 -0.412 18.458 1.00 87.31 109 VAL A CA 1
ATOM 922 C C . VAL A 1 109 ? -10.218 0.547 19.513 1.00 87.31 109 VAL A C 1
ATOM 924 O O . VAL A 1 109 ? -10.078 0.178 20.677 1.00 87.31 109 VAL A O 1
ATOM 927 N N . GLU A 1 110 ? -10.025 1.793 19.108 1.00 85.69 110 GLU A N 1
ATOM 928 C CA . GLU A 1 110 ? -9.592 2.894 19.960 1.00 85.69 110 GLU A CA 1
ATOM 929 C C . GLU A 1 110 ? -10.653 3.997 19.870 1.00 85.69 110 GLU A C 1
ATOM 931 O O . GLU A 1 110 ? -11.066 4.392 18.780 1.00 85.69 110 GLU A O 1
ATOM 936 N N . ASP A 1 111 ? -11.193 4.432 21.012 1.00 84.38 111 ASP A N 1
ATOM 937 C CA . ASP A 1 111 ? -12.234 5.471 21.096 1.00 84.38 111 ASP A CA 1
ATOM 938 C C . ASP A 1 111 ? -13.463 5.248 20.186 1.00 84.38 111 ASP A C 1
ATOM 940 O O . ASP A 1 111 ? -14.083 6.177 19.659 1.00 84.38 111 ASP A O 1
ATOM 944 N N . GLY A 1 112 ? -13.848 3.982 19.988 1.00 84.12 112 GLY A N 1
ATOM 945 C CA . GLY A 1 112 ? -14.979 3.608 19.130 1.00 84.12 112 GLY A CA 1
ATOM 946 C C . GLY A 1 112 ? -14.711 3.791 17.630 1.00 84.12 112 GLY A C 1
ATOM 947 O O . GLY A 1 112 ? -15.655 3.854 16.829 1.00 84.12 112 GLY A O 1
ATOM 948 N N . ARG A 1 113 ? -13.436 3.883 17.248 1.00 88.19 113 ARG A N 1
ATOM 949 C CA . ARG A 1 113 ? -12.944 3.983 15.877 1.00 88.19 113 ARG A CA 1
ATOM 950 C C . ARG A 1 113 ? -11.877 2.924 15.627 1.00 88.19 113 ARG A C 1
ATOM 952 O O . ARG A 1 113 ? -11.270 2.399 16.554 1.00 88.19 113 ARG A O 1
ATOM 959 N N . ILE A 1 114 ? -11.659 2.610 14.359 1.00 87.69 114 ILE A N 1
ATOM 960 C CA . ILE A 1 114 ? -10.506 1.822 13.924 1.00 87.69 114 ILE A CA 1
ATOM 961 C C . ILE A 1 114 ? -9.570 2.763 13.190 1.00 87.69 114 ILE A C 1
ATOM 963 O O . ILE A 1 114 ? -10.007 3.454 12.262 1.00 87.69 114 ILE A O 1
ATOM 967 N N . SER A 1 115 ? -8.299 2.767 13.595 1.00 85.69 115 SER A N 1
ATOM 968 C CA . SER A 1 115 ? -7.299 3.585 12.923 1.00 85.69 115 SER A CA 1
ATOM 969 C C . SER A 1 115 ? -7.150 3.158 11.465 1.00 85.69 115 SER A C 1
ATOM 971 O O . SER A 1 115 ? -6.954 1.975 11.164 1.00 85.69 115 SER A O 1
ATOM 973 N N . TYR A 1 116 ? -7.185 4.125 10.550 1.00 81.38 116 TYR A N 1
ATOM 974 C CA . TYR A 1 116 ? -7.007 3.859 9.120 1.00 81.38 116 TYR A CA 1
ATOM 975 C C . TYR A 1 116 ? -5.667 3.183 8.795 1.00 81.38 116 TYR A C 1
ATOM 977 O O . TYR A 1 116 ? -5.565 2.434 7.820 1.00 81.38 116 TYR A O 1
ATOM 985 N N . ARG A 1 117 ? -4.649 3.365 9.647 1.00 80.25 117 ARG A N 1
ATOM 986 C CA . ARG A 1 117 ? -3.349 2.689 9.536 1.00 80.25 117 ARG A CA 1
ATOM 987 C C . ARG A 1 117 ? -3.490 1.170 9.413 1.00 80.25 117 ARG A C 1
ATOM 989 O O . ARG A 1 117 ? -2.705 0.551 8.703 1.00 80.25 117 ARG A O 1
ATOM 996 N N . HIS A 1 118 ? -4.497 0.550 10.027 1.00 81.44 118 HIS A N 1
ATOM 997 C CA . HIS A 1 118 ? -4.707 -0.897 9.899 1.00 81.44 118 HIS A CA 1
ATOM 998 C C . HIS A 1 118 ? -5.219 -1.324 8.511 1.00 81.44 118 HIS A C 1
ATOM 1000 O O . HIS A 1 118 ? -5.110 -2.496 8.145 1.00 81.44 118 HIS A O 1
ATOM 1006 N N . CYS A 1 119 ? -5.744 -0.387 7.719 1.00 77.75 119 CYS A N 1
ATOM 1007 C CA . CYS A 1 119 ? -6.311 -0.625 6.391 1.00 77.75 119 CYS A CA 1
ATOM 1008 C C . CYS A 1 119 ? -5.412 -0.146 5.235 1.00 77.75 119 CYS A C 1
ATOM 1010 O O . CYS A 1 119 ? -5.654 -0.524 4.089 1.00 77.75 119 CYS A O 1
ATOM 1012 N N . ILE A 1 120 ? -4.361 0.627 5.524 1.00 74.69 120 ILE A N 1
ATOM 1013 C CA . ILE A 1 120 ? -3.551 1.361 4.537 1.00 74.69 120 ILE A CA 1
ATOM 1014 C C . ILE A 1 120 ? -2.813 0.479 3.510 1.00 74.69 120 ILE A C 1
ATOM 1016 O O . ILE A 1 120 ? -2.585 0.906 2.382 1.00 74.69 120 ILE A O 1
ATOM 1020 N N . ASN A 1 121 ? -2.480 -0.768 3.869 1.00 62.31 121 ASN A N 1
ATOM 1021 C CA . ASN A 1 121 ? -1.689 -1.689 3.036 1.00 62.31 121 ASN A CA 1
ATOM 1022 C C . ASN A 1 121 ? -2.542 -2.649 2.170 1.00 62.31 121 ASN A C 1
ATOM 1024 O O . ASN A 1 121 ? -2.027 -3.555 1.517 1.00 62.31 121 ASN A O 1
ATOM 1028 N N . ARG A 1 122 ? -3.876 -2.525 2.145 1.00 58.91 122 ARG A N 1
ATOM 1029 C CA . ARG A 1 122 ? -4.683 -3.402 1.279 1.00 58.91 122 ARG A CA 1
ATOM 1030 C C . ARG A 1 122 ? -4.704 -2.840 -0.144 1.00 58.91 122 ARG A C 1
ATOM 1032 O O . ARG A 1 122 ? -5.521 -1.982 -0.470 1.00 58.91 122 ARG A O 1
ATOM 1039 N N .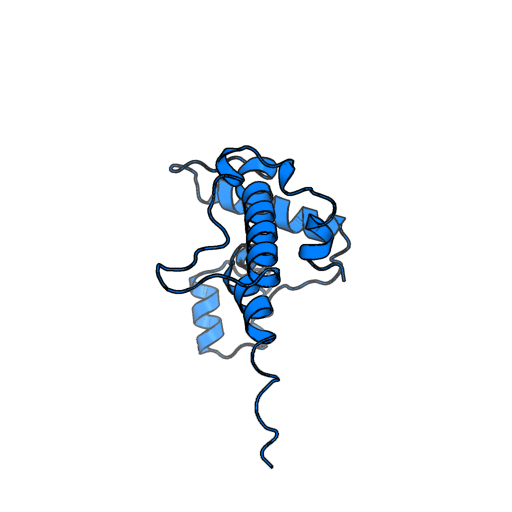 MET A 1 123 ? -3.866 -3.411 -1.018 1.00 48.66 123 MET A N 1
ATOM 1040 C CA . MET A 1 123 ? -3.888 -3.246 -2.488 1.00 48.66 123 MET A CA 1
ATOM 1041 C C . MET A 1 123 ? -5.290 -3.311 -3.118 1.00 48.66 123 MET A C 1
ATOM 1043 O O . MET A 1 123 ? -5.508 -2.812 -4.219 1.00 48.66 123 MET A O 1
ATOM 1047 N N . SER A 1 124 ? -6.265 -3.907 -2.429 1.00 42.59 124 SER A N 1
ATOM 1048 C CA . SER A 1 124 ? -7.683 -3.893 -2.797 1.00 42.59 124 SER A CA 1
ATOM 1049 C C . SER A 1 124 ? -8.202 -2.485 -3.120 1.00 42.59 124 SER A C 1
ATOM 1051 O O . SER A 1 124 ? -9.041 -2.336 -4.005 1.00 42.59 124 SER A O 1
ATOM 1053 N N . PHE A 1 125 ? -7.675 -1.450 -2.456 1.00 43.56 125 PHE A N 1
ATOM 1054 C CA . PHE A 1 125 ? -8.028 -0.058 -2.741 1.00 43.56 125 PHE A CA 1
ATOM 1055 C C . PHE A 1 125 ? -7.457 0.433 -4.085 1.00 43.56 125 PHE A C 1
ATOM 1057 O O . PHE A 1 125 ? -8.117 1.163 -4.821 1.00 43.56 125 PHE A O 1
ATOM 1064 N N . TRP A 1 126 ? -6.269 -0.043 -4.459 1.00 50.06 126 TRP A N 1
ATOM 1065 C CA . TRP A 1 126 ? -5.547 0.357 -5.667 1.00 50.06 126 TRP A CA 1
ATOM 1066 C C . TRP A 1 126 ? -6.163 -0.234 -6.941 1.00 50.06 126 TRP A C 1
ATOM 1068 O O . TRP A 1 126 ? -6.301 0.458 -7.950 1.00 50.06 126 TRP A O 1
ATOM 1078 N N . MET A 1 127 ? -6.633 -1.485 -6.882 1.00 45.94 127 MET A N 1
ATOM 1079 C CA . MET A 1 127 ? -7.350 -2.104 -8.005 1.00 45.94 127 MET A CA 1
ATOM 1080 C C . MET A 1 127 ? -8.765 -1.545 -8.198 1.00 45.94 127 MET A C 1
ATOM 1082 O O . MET A 1 127 ? -9.257 -1.506 -9.325 1.00 45.94 127 MET A O 1
ATOM 1086 N N . ALA A 1 128 ? -9.428 -1.082 -7.133 1.00 40.09 128 ALA A N 1
ATOM 1087 C CA . ALA A 1 128 ? -10.771 -0.509 -7.234 1.00 40.09 128 ALA A CA 1
ATOM 1088 C C . ALA A 1 128 ? -10.774 0.845 -7.968 1.00 40.09 128 ALA A C 1
ATOM 1090 O O . ALA A 1 128 ? -11.677 1.107 -8.766 1.00 40.09 128 ALA A O 1
ATOM 1091 N N . ILE A 1 129 ? -9.735 1.669 -7.779 1.00 42.44 129 ILE A N 1
ATOM 1092 C CA . ILE A 1 129 ? -9.579 2.933 -8.514 1.00 42.44 129 ILE A CA 1
ATOM 1093 C C . ILE A 1 129 ? -9.287 2.653 -9.995 1.00 42.44 129 ILE A C 1
ATOM 1095 O O . ILE A 1 129 ? -9.988 3.191 -10.855 1.00 42.44 129 ILE A O 1
ATOM 1099 N N . ALA A 1 130 ? -8.371 1.726 -10.304 1.00 36.03 130 ALA A N 1
ATOM 1100 C CA . ALA A 1 130 ? -8.078 1.327 -11.684 1.00 36.03 130 ALA A CA 1
ATOM 1101 C C . ALA A 1 130 ? -9.284 0.674 -12.397 1.00 36.03 130 ALA A C 1
ATOM 1103 O O . ALA A 1 130 ? -9.498 0.899 -13.589 1.00 36.03 130 ALA A O 1
ATOM 1104 N N . SER A 1 131 ? -10.118 -0.083 -11.672 1.00 38.66 131 SER A N 1
ATOM 1105 C CA . SER A 1 131 ? -11.307 -0.756 -12.218 1.00 38.66 131 SER A CA 1
ATOM 1106 C C . SER A 1 131 ? -12.504 0.176 -12.445 1.00 38.66 131 SER A C 1
ATOM 1108 O O . SER A 1 131 ? -13.395 -0.161 -13.230 1.00 38.66 131 SER A O 1
ATOM 1110 N N . SER A 1 132 ? -12.575 1.328 -11.772 1.00 37.44 132 SER A N 1
ATOM 1111 C CA . SER A 1 132 ? -13.741 2.222 -11.861 1.00 37.44 132 SER A CA 1
ATOM 1112 C C . SER A 1 132 ? -13.798 3.045 -13.159 1.00 37.44 132 SER A C 1
ATOM 1114 O O . SER A 1 132 ? -14.866 3.528 -13.542 1.00 37.44 132 SER A O 1
ATOM 1116 N N . SER A 1 133 ? -12.695 3.133 -13.909 1.00 38.50 133 SER A N 1
ATOM 1117 C CA . SER A 1 133 ? -12.662 3.810 -15.214 1.00 38.50 133 SER A CA 1
ATOM 1118 C C . SER A 1 133 ? -13.260 2.970 -16.356 1.00 38.50 133 SER A C 1
ATOM 1120 O O . SER A 1 133 ? -13.572 3.500 -17.422 1.00 38.50 133 SER A O 1
ATOM 1122 N N . THR A 1 134 ? -13.511 1.670 -16.153 1.00 38.97 134 THR A N 1
ATOM 1123 C CA . THR A 1 134 ? -13.926 0.758 -17.238 1.00 38.97 134 THR A CA 1
ATOM 1124 C C . THR A 1 134 ? -15.442 0.534 -17.346 1.00 38.97 134 THR A C 1
ATOM 1126 O O . THR A 1 134 ? -15.890 -0.505 -17.823 1.00 38.97 134 THR A O 1
ATOM 1129 N N . SER A 1 135 ? -16.283 1.489 -16.931 1.00 32.97 135 SER A N 1
ATOM 1130 C CA . SER A 1 135 ? -17.752 1.368 -17.084 1.00 32.97 135 SER A CA 1
ATOM 1131 C C . SER A 1 135 ? -18.467 2.611 -17.626 1.00 32.97 135 SER A C 1
ATOM 1133 O O . SER A 1 135 ? -19.678 2.748 -17.468 1.00 32.97 135 SER A O 1
ATOM 1135 N N . ARG A 1 136 ? -17.767 3.491 -18.358 1.00 32.75 136 ARG A N 1
ATOM 1136 C CA . ARG A 1 136 ? -18.407 4.585 -19.118 1.00 32.75 136 ARG A CA 1
ATOM 1137 C C . ARG A 1 136 ? -18.038 4.589 -20.602 1.00 32.75 136 ARG A C 1
ATOM 1139 O O . ARG A 1 136 ? -17.715 5.617 -21.179 1.00 32.75 136 ARG A O 1
ATOM 1146 N N . LYS A 1 137 ? -18.137 3.425 -21.246 1.00 36.81 137 LYS A N 1
ATOM 1147 C CA . LYS A 1 137 ? -18.304 3.336 -22.706 1.00 36.81 137 LYS A CA 1
ATOM 1148 C C . LYS A 1 137 ? -19.148 2.114 -23.071 1.00 36.81 137 LYS A C 1
ATOM 1150 O O . LYS A 1 137 ? -18.674 1.126 -23.618 1.00 36.81 137 LYS A O 1
ATOM 1155 N N . ARG A 1 138 ? -20.440 2.176 -22.745 1.00 36.34 138 ARG A N 1
ATOM 1156 C CA . ARG A 1 138 ? -21.467 1.392 -23.438 1.00 36.34 138 ARG A CA 1
ATOM 1157 C C . ARG A 1 138 ? -22.670 2.276 -23.742 1.00 36.34 138 ARG A C 1
ATOM 1159 O O . ARG A 1 138 ? -23.223 2.883 -22.830 1.00 36.34 138 ARG A O 1
ATOM 1166 N N . ARG A 1 139 ? -23.090 2.184 -25.010 1.00 34.75 139 ARG A N 1
ATOM 1167 C CA . ARG A 1 139 ? -24.332 2.661 -25.641 1.00 34.75 139 ARG A CA 1
ATOM 1168 C C . ARG A 1 139 ? -24.261 4.046 -26.286 1.00 34.75 139 ARG A C 1
ATOM 1170 O O . ARG A 1 139 ? -24.707 5.017 -25.702 1.00 34.75 139 ARG A O 1
ATOM 1177 N N . ASN A 1 140 ? -23.819 4.065 -27.542 1.00 31.34 140 ASN A N 1
ATOM 1178 C CA . ASN A 1 140 ? -24.659 4.629 -28.597 1.00 31.34 140 ASN A CA 1
ATOM 1179 C C . ASN A 1 140 ? -25.041 3.475 -29.530 1.00 31.34 140 ASN A C 1
ATOM 1181 O O . ASN A 1 140 ? -24.201 2.953 -30.255 1.00 31.34 140 ASN A O 1
ATOM 1185 N N . CYS A 1 141 ? -26.294 3.035 -29.412 1.00 34.34 141 CYS A N 1
ATOM 1186 C CA . CYS A 1 141 ? -27.008 2.377 -30.495 1.00 34.34 141 CYS A CA 1
ATOM 1187 C C . CYS A 1 141 ? -27.706 3.484 -31.282 1.00 34.34 141 CYS A C 1
ATOM 1189 O O . CYS A 1 141 ? -28.581 4.150 -30.728 1.00 34.34 141 CYS A O 1
ATOM 1191 N N . THR A 1 142 ? -27.315 3.686 -32.532 1.00 40.28 142 THR A N 1
ATOM 1192 C CA . THR A 1 142 ? -28.193 3.862 -33.700 1.00 40.28 142 THR A CA 1
ATOM 1193 C C . THR A 1 142 ? -27.330 3.791 -34.946 1.00 40.28 142 THR A C 1
ATOM 1195 O O . THR A 1 142 ? -26.204 4.334 -34.897 1.00 40.28 142 THR A O 1
#

=== Feature glossary ===
Legend for the data blocks above and below:

— What the protein is —

The amino-acid sequence is the protein's primary structure: the linear order of residues from the N-terminus to the C-terminus, written in one-letter code. Everything else here — the 3D coordinates, the secondary structure, the domain annotations — is ultimately a consequence of this string.

Database cross-references. InterPro integrates a dozen domain/family signature databases into unified entries with residue-range hits. GO terms attach function/process/location labels with evidence codes. CATH codes position the fold in a four-level structural taxonomy. Organism is the NCBI-taxonomy species name.

— Where its atoms are —

The mmCIF block holds the 3D Cartesian coordinates of each backbone atom (N, Cα, C, O) in ångströms. mmCIF is the PDB's canonical archive format — a tagged-loop text representation of the atomic model.

The six renders are orthographic views along the three Cartesian axes in both directions. Representation (cartoon, sticks, or surface) and color scheme (sequence-rainbow or by-chain) vary across proteins so the training set covers all the common visualization conventions.

— Local backbone conformation —

Secondary structure is the local, repeating backbone conformation. DSSP classifies it into eight states by reading the hydrogen-bond network: three helix types (H, G, I), two β types (E, B), two non-regular types (T, S), and unstructured coil (-).

SS3 is a coarse helix/strand/coil call (letters a/b/c) made by the P-SEA algorithm from inter-Cα distances and dihedrals. It is less detailed than DSSP but needs only Cα positions.

Backbone dihedral angles. Every residue except chain termini has a φ (preceding-C → N → Cα → C) and a ψ (N → Cα → C → next-N). They are reported in degrees following the IUPAC sign convention. Secondary structure is essentially a statement about which (φ, ψ) basin each residue occupies.

— Global shape and packing —

The geometric summary reports three shape descriptors. Rg (radius of gyration) measures how spread out the Cα atoms are about their centre of mass; compact globular proteins have small Rg, elongated or unfolded ones large. Cα contacts (<8 Å, |i−j|>4) count long-range residue pairs in spatial proximity — high for tightly packed folds, near zero for rods or random coil. The bounding-box extents give the protein's footprint along x, y, z in Å.

Solvent accessibility: the surface area of each residue that a 1.4 Å water probe can touch, in Å². When only backbone atoms are present the absolute values are lower than full-atom SASA (side chains contribute most of the area) and are flagged as backbone-only.

Plot images: a contact map (which residues are close in 3D, as an N×N binary image), a Ramachandran scatter (backbone torsion angles, revealing secondary-structure composition at a glance), and — for AlphaFold structures — a PAE heatmap (pairwise prediction confidence).

— Structural neighborhood —

Foldseek's 3Di representation compresses backbone geometry into a per-residue letter drawn from a learned twenty-state alphabet. It captures the tertiary interaction pattern around each residue — which residues are packed against it in space, regardless of where they are in sequence.

Structural nearest neighbors (via Foldseek easy-search vs the PDB). Reported per hit: target PDB id, E-value, and alignment TM-score. A TM-score above ~0.5 is the conventional threshold for 'same fold'.

— Confidence and disorder —

pLDDT (predicted Local Distance Difference Test) is AlphaFold's per-residue confidence score, ranging from 0 to 100. Values above 90 indicate high confidence (typically well-packed cores); 70–90 is confident; 50–70 low confidence; below 50 usually means the region is disordered or the prediction is unreliable there. AlphaFold stores pLDDT in the mmCIF B-factor column.

For experimental (PDB) structures, the B-factor (temperature factor) quantifies the positional spread of each atom in the crystal — a combination of thermal vibration and static disorder — in units of Å². High B-factors mark flexible loops or poorly resolved regions; low B-factors mark the rigid, well-ordered core.

Predicted Aligned Error (PAE) is an AlphaFold confidence matrix: entry (i, j) is the expected error in the position of residue j, in ångströms, when the prediction is superimposed on the true structure at residue i. Low PAE within a block of residues means that block is internally rigid and well-predicted; high PAE between two blocks means their relative placement is uncertain even if each block individually is confident.